Protein AF-A0A3P6B044-F1 (afdb_monomer_lite)

Sequence (73 aa):
VIDVLHPGRANVSKAELKEKLARMYEVKDPNAIFVFKFRTHFGGFGLIYDNVESAKKFEPKYRLIRLSFSLFQ

Organism: Brassica oleracea (NCBI:txid3712)

InterPro domains:
  IPR001976 Small ribosomal subunit protein eS24 [PF01282] (1-66)
  IPR001976 Small ribosomal subunit protein eS24 [PTHR10496] (1-67)
  IPR012678 Ribosomal protein uL23/eL15/eS24 core domain superfamily [SSF54189] (1-67)
  IPR053709 Eukaryotic Ribosomal Protein eS24 [G3DSA:3.30.70.3370] (1-70)

Foldseek 3Di:
DDDDDDPPDDDDDPVNVLVVVCVVVVQPDSLQKAWDDQDPPPGTDIDGDNDVVVCVVPPDPVSCVVVVVPPPD

Radius of gyration: 12.89 Å; chains: 1; bounding box: 25×21×40 Å

pLDDT: mean 86.1, std 12.1, range [34.34, 95.19]

Structure (mmCIF, N/CA/C/O backbone):
data_AF-A0A3P6B044-F1
#
_entry.id   AF-A0A3P6B044-F1
#
loop_
_atom_site.group_PDB
_atom_site.id
_atom_site.type_symbol
_atom_site.label_atom_id
_atom_site.label_alt_id
_atom_site.label_comp_id
_atom_site.label_asym_id
_atom_site.label_entity_id
_atom_site.label_seq_id
_atom_site.pdbx_PDB_ins_code
_atom_site.Cartn_x
_atom_site.Cartn_y
_atom_site.Cartn_z
_atom_site.occupancy
_atom_site.B_iso_or_equiv
_atom_site.auth_seq_id
_atom_site.auth_comp_id
_atom_site.auth_asym_id
_atom_site.auth_atom_id
_atom_site.pdbx_PDB_model_num
ATOM 1 N N . VAL A 1 1 ? -5.177 -9.794 -6.678 1.00 88.38 1 VAL A N 1
ATOM 2 C CA . VAL A 1 1 ? -3.836 -9.930 -7.306 1.00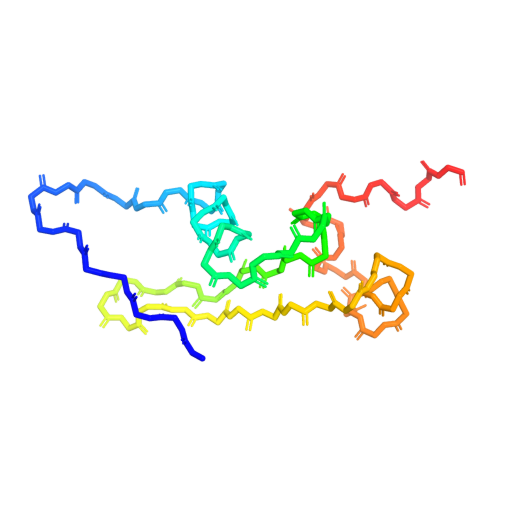 88.38 1 VAL A CA 1
ATOM 3 C C . 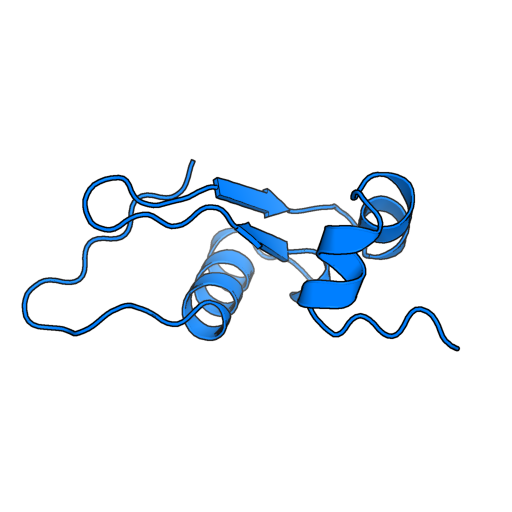VAL A 1 1 ? -3.630 -8.725 -8.208 1.00 88.38 1 VAL A C 1
ATOM 5 O O . VAL A 1 1 ? -4.618 -8.275 -8.773 1.00 88.38 1 VAL A O 1
ATOM 8 N N . ILE A 1 2 ? -2.422 -8.161 -8.280 1.00 92.75 2 ILE A N 1
ATOM 9 C CA . ILE A 1 2 ? -2.105 -7.006 -9.134 1.00 92.75 2 ILE A CA 1
ATOM 10 C C . ILE A 1 2 ? -1.097 -7.457 -10.184 1.00 92.75 2 ILE A C 1
ATOM 12 O O . ILE A 1 2 ? 0.036 -7.784 -9.833 1.00 92.75 2 ILE A O 1
ATOM 16 N N . ASP A 1 3 ? -1.497 -7.414 -11.449 1.00 91.56 3 ASP A N 1
ATOM 17 C CA . ASP A 1 3 ? -0.571 -7.514 -12.572 1.00 91.56 3 ASP A CA 1
ATOM 18 C C . ASP A 1 3 ? -0.195 -6.106 -13.057 1.00 91.56 3 ASP A C 1
ATOM 20 O O . ASP A 1 3 ? -1.041 -5.206 -13.089 1.00 91.56 3 ASP A O 1
ATOM 24 N N . VAL A 1 4 ? 1.082 -5.887 -13.374 1.00 90.06 4 VAL A N 1
ATOM 25 C CA . VAL A 1 4 ? 1.598 -4.570 -13.767 1.00 90.06 4 VAL A CA 1
ATOM 26 C C . VAL A 1 4 ? 2.320 -4.680 -15.101 1.00 90.06 4 VAL A C 1
ATOM 28 O O . VAL A 1 4 ? 3.463 -5.123 -15.177 1.00 90.06 4 VAL A O 1
ATOM 31 N N . LEU A 1 5 ? 1.657 -4.200 -16.151 1.00 89.50 5 LEU A N 1
ATOM 32 C CA . LEU A 1 5 ? 2.223 -4.101 -17.489 1.00 89.50 5 LEU A CA 1
ATOM 33 C C . LEU A 1 5 ? 2.839 -2.708 -17.698 1.00 89.50 5 LEU A C 1
ATOM 35 O O . LEU A 1 5 ? 2.129 -1.702 -17.684 1.00 89.50 5 LEU A O 1
ATOM 39 N N . HIS A 1 6 ? 4.160 -2.644 -17.879 1.00 87.00 6 HIS A N 1
ATOM 40 C CA . HIS A 1 6 ? 4.911 -1.395 -18.081 1.00 87.00 6 HIS A CA 1
ATOM 41 C C . HIS A 1 6 ? 5.992 -1.541 -19.180 1.00 87.00 6 HIS A C 1
ATOM 43 O O . HIS A 1 6 ? 7.191 -1.514 -18.889 1.00 87.00 6 HIS A O 1
ATOM 49 N N . PRO A 1 7 ? 5.597 -1.732 -20.457 1.00 88.31 7 PRO A N 1
ATOM 50 C CA . PRO A 1 7 ? 6.533 -1.945 -21.558 1.00 88.31 7 PRO A CA 1
ATOM 51 C C . PRO A 1 7 ? 7.393 -0.696 -21.783 1.00 88.31 7 PRO A C 1
ATOM 53 O O . PRO A 1 7 ? 6.884 0.422 -21.796 1.00 88.31 7 PRO A O 1
ATOM 56 N N . GLY A 1 8 ? 8.706 -0.880 -21.936 1.00 85.31 8 GLY A N 1
ATOM 57 C CA . GLY A 1 8 ? 9.645 0.219 -22.195 1.00 85.31 8 GLY A CA 1
ATOM 58 C C . GLY A 1 8 ? 9.857 1.196 -21.029 1.00 85.31 8 GLY A C 1
ATOM 59 O O . GLY A 1 8 ? 10.582 2.174 -21.189 1.00 85.31 8 GLY A O 1
ATOM 60 N N . ARG A 1 9 ? 9.266 0.942 -19.853 1.00 84.38 9 ARG A N 1
ATOM 61 C CA . ARG A 1 9 ? 9.433 1.756 -18.642 1.00 84.38 9 ARG A CA 1
ATOM 62 C C . ARG A 1 9 ? 10.089 0.931 -17.536 1.00 84.38 9 ARG A C 1
ATOM 64 O O . ARG A 1 9 ? 9.881 -0.278 -17.434 1.00 84.38 9 ARG A O 1
ATOM 71 N N . ALA A 1 10 ? 10.871 1.604 -16.693 1.00 83.44 10 ALA A N 1
ATOM 72 C CA . ALA A 1 10 ? 11.377 1.035 -15.447 1.00 83.44 10 ALA A CA 1
ATOM 73 C C . ALA A 1 10 ? 10.230 0.651 -14.484 1.00 83.44 10 ALA A C 1
ATOM 75 O O . ALA A 1 10 ? 9.052 0.878 -14.766 1.00 83.44 10 ALA A O 1
ATOM 76 N N . ASN A 1 11 ? 10.578 0.085 -13.324 1.00 82.88 11 ASN A N 1
ATOM 77 C CA . ASN A 1 11 ? 9.598 -0.344 -12.324 1.00 82.88 11 ASN A CA 1
ATOM 78 C C . ASN A 1 11 ? 8.624 0.780 -11.931 1.00 82.88 11 ASN A C 1
ATOM 80 O O . ASN A 1 11 ? 9.032 1.903 -11.628 1.00 82.88 11 ASN A O 1
ATOM 84 N N . VAL A 1 12 ? 7.334 0.444 -11.870 1.00 89.25 12 VAL A N 1
ATOM 85 C CA . VAL A 1 12 ? 6.282 1.353 -11.398 1.00 89.25 12 VAL A CA 1
ATOM 86 C C . VAL A 1 12 ? 6.388 1.516 -9.882 1.00 89.25 12 VAL A C 1
ATOM 88 O O . VAL A 1 12 ? 6.555 0.544 -9.139 1.00 89.25 12 VAL A O 1
ATOM 91 N N . SER A 1 13 ? 6.298 2.758 -9.405 1.00 90.50 13 SER A N 1
ATOM 92 C CA . SER A 1 13 ? 6.376 3.045 -7.974 1.00 90.50 13 SER A CA 1
ATOM 93 C C . SER A 1 13 ? 5.120 2.565 -7.235 1.00 90.50 13 SER A C 1
ATOM 95 O O . SER A 1 13 ? 4.015 2.531 -7.776 1.00 90.50 13 SER A O 1
ATOM 97 N N . LYS A 1 14 ? 5.259 2.233 -5.946 1.00 89.75 14 LYS A N 1
ATOM 98 C CA . LYS A 1 14 ? 4.101 1.857 -5.116 1.00 89.75 14 LYS A CA 1
ATOM 99 C C . LYS A 1 14 ? 3.104 3.003 -4.937 1.00 89.75 14 LYS A C 1
ATOM 101 O O . LYS A 1 14 ? 1.924 2.726 -4.770 1.00 89.75 14 LYS A O 1
ATOM 106 N 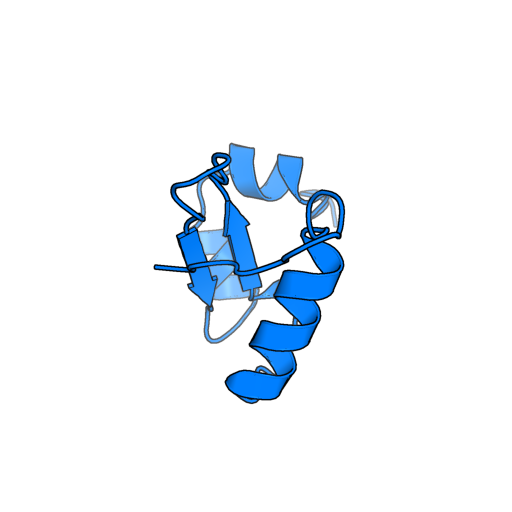N . ALA A 1 15 ? 3.574 4.251 -4.947 1.00 90.50 15 ALA A N 1
ATOM 107 C CA . ALA A 1 15 ? 2.718 5.430 -4.837 1.00 90.50 15 ALA A CA 1
ATOM 108 C C . ALA A 1 15 ? 1.794 5.546 -6.057 1.00 90.50 15 ALA A C 1
ATOM 110 O O . ALA A 1 15 ? 0.582 5.622 -5.898 1.00 90.50 15 ALA A O 1
ATOM 111 N N . GLU A 1 16 ? 2.350 5.406 -7.263 1.00 91.75 16 GLU A N 1
ATOM 112 C CA . GLU A 1 16 ? 1.581 5.430 -8.514 1.00 91.75 16 GLU A CA 1
ATOM 113 C C . GLU A 1 16 ? 0.543 4.297 -8.570 1.00 91.75 16 GLU A C 1
ATOM 115 O O . GLU A 1 16 ? -0.607 4.506 -8.958 1.00 91.75 16 GLU A O 1
ATOM 120 N N . LEU A 1 17 ? 0.910 3.096 -8.106 1.00 92.44 17 LEU A N 1
ATOM 121 C CA . LEU A 1 17 ? -0.035 1.980 -7.997 1.00 92.44 17 LEU A CA 1
ATOM 122 C C . LEU A 1 17 ? -1.158 2.268 -6.995 1.00 92.44 17 LEU A C 1
ATOM 124 O O . LEU A 1 17 ? -2.313 1.968 -7.287 1.00 92.44 17 LEU A O 1
ATOM 128 N N . LYS A 1 18 ? -0.844 2.855 -5.833 1.00 92.56 18 LYS A N 1
ATOM 129 C CA . LYS A 1 18 ? -1.855 3.245 -4.840 1.00 92.56 18 LYS A CA 1
ATOM 130 C C . LYS A 1 18 ? -2.826 4.278 -5.402 1.00 92.56 18 LYS A C 1
ATOM 132 O O . LYS A 1 18 ? -4.027 4.102 -5.242 1.00 92.56 18 LYS A O 1
ATOM 137 N N . GLU A 1 19 ? -2.332 5.306 -6.086 1.00 93.25 19 GLU A N 1
ATOM 138 C CA . GLU A 1 19 ? -3.183 6.328 -6.706 1.00 93.25 19 GLU A CA 1
ATOM 139 C C . GLU A 1 19 ? -4.104 5.733 -7.771 1.00 93.25 19 GLU A C 1
ATOM 141 O O . GLU A 1 19 ? -5.301 6.026 -7.800 1.00 93.25 19 GLU A O 1
ATOM 146 N N . LYS A 1 20 ? -3.570 4.852 -8.624 1.00 93.94 20 LYS A N 1
ATOM 147 C CA . LYS A 1 20 ? -4.365 4.178 -9.653 1.00 93.94 20 LYS A CA 1
ATOM 148 C C . LYS A 1 20 ? -5.452 3.296 -9.038 1.00 93.94 20 LYS A C 1
ATOM 150 O O . LYS A 1 20 ? -6.585 3.330 -9.506 1.00 93.94 20 LYS A O 1
ATOM 155 N N . LEU A 1 21 ? -5.132 2.549 -7.979 1.00 94.19 21 LEU A N 1
ATOM 156 C CA . LEU A 1 21 ? -6.105 1.729 -7.249 1.00 94.19 21 LEU A CA 1
ATOM 157 C C . LEU A 1 21 ? -7.160 2.582 -6.537 1.00 94.19 21 LEU A C 1
ATOM 159 O O . LEU A 1 21 ? -8.335 2.235 -6.584 1.00 94.19 21 LEU A O 1
ATOM 163 N N . ALA A 1 22 ? -6.763 3.705 -5.931 1.00 94.44 22 ALA A N 1
ATOM 164 C CA . ALA A 1 22 ? -7.691 4.618 -5.270 1.00 94.44 22 ALA A CA 1
ATOM 165 C C . ALA A 1 22 ? -8.735 5.160 -6.249 1.00 94.44 22 ALA A C 1
ATOM 167 O O . ALA A 1 22 ? -9.920 5.166 -5.938 1.00 94.44 22 ALA A O 1
ATOM 168 N N . ARG A 1 23 ? -8.307 5.543 -7.460 1.00 95.00 23 ARG A N 1
ATOM 169 C CA . ARG A 1 23 ? -9.217 6.003 -8.520 1.00 95.00 23 ARG A CA 1
ATOM 170 C C . ARG A 1 23 ? -10.075 4.875 -9.089 1.00 95.00 23 ARG A C 1
ATOM 172 O O . ARG A 1 23 ? -11.250 5.088 -9.340 1.00 95.00 23 ARG A O 1
ATOM 179 N N . MET A 1 24 ? -9.496 3.693 -9.303 1.00 95.19 24 MET A N 1
ATOM 180 C CA . MET A 1 24 ? -10.189 2.561 -9.932 1.00 95.19 24 MET A CA 1
ATOM 181 C C . MET A 1 24 ? -11.305 1.976 -9.060 1.00 95.19 24 MET A C 1
ATOM 183 O O . MET A 1 24 ? -12.298 1.500 -9.597 1.00 95.19 24 MET A O 1
ATOM 187 N N . TYR A 1 25 ? -11.127 2.005 -7.739 1.00 94.50 25 TYR A N 1
ATOM 188 C CA . TYR A 1 25 ? -12.071 1.446 -6.768 1.00 94.50 25 TYR A CA 1
ATOM 189 C C . TYR A 1 25 ? -12.737 2.515 -5.890 1.00 94.50 25 TYR A C 1
ATOM 191 O O . TYR A 1 25 ? -13.310 2.175 -4.861 1.00 94.50 25 TYR A O 1
ATOM 199 N N . GLU A 1 26 ? -12.625 3.794 -6.265 1.00 93.50 26 GLU A N 1
ATOM 200 C CA . GLU A 1 26 ? -13.252 4.929 -5.565 1.00 93.50 26 GLU A CA 1
ATOM 201 C C . GLU A 1 26 ? -12.966 4.951 -4.051 1.00 93.50 26 GLU A C 1
ATOM 203 O O . GLU A 1 26 ? -13.813 5.270 -3.212 1.00 93.50 26 GLU A O 1
ATOM 208 N N . VAL A 1 27 ? -11.735 4.595 -3.684 1.00 92.62 27 VAL A N 1
ATOM 209 C CA . VAL A 1 27 ? -11.320 4.509 -2.284 1.00 92.62 27 VAL A CA 1
ATOM 210 C C . VAL A 1 27 ? -11.162 5.918 -1.725 1.00 92.62 27 VAL A C 1
ATOM 212 O O . VAL A 1 27 ? -10.337 6.695 -2.206 1.00 92.62 27 VAL A O 1
ATOM 215 N N . LYS A 1 28 ? -11.921 6.232 -0.670 1.00 88.50 28 LYS A N 1
ATOM 216 C CA . LYS A 1 28 ? -11.925 7.558 -0.029 1.00 88.50 28 LYS A CA 1
ATOM 217 C C . LYS A 1 28 ? -10.570 7.943 0.565 1.00 88.50 28 LYS A C 1
ATOM 219 O O . LYS A 1 28 ? -10.161 9.092 0.448 1.00 88.50 28 LYS A O 1
ATOM 224 N N . ASP A 1 29 ? -9.888 6.990 1.201 1.00 89.75 29 ASP A N 1
ATOM 225 C CA . ASP A 1 29 ? -8.574 7.203 1.807 1.00 89.75 29 ASP A CA 1
ATOM 226 C C . ASP A 1 29 ? -7.521 6.265 1.183 1.00 89.75 29 ASP A C 1
ATOM 228 O O . ASP A 1 29 ? -7.527 5.058 1.454 1.00 89.75 29 ASP A O 1
ATOM 232 N N . PRO A 1 30 ? -6.572 6.788 0.382 1.00 88.56 30 PRO A N 1
ATOM 233 C CA . PRO A 1 30 ? -5.481 6.005 -0.207 1.00 88.56 30 PRO A CA 1
ATOM 234 C C . PRO A 1 30 ? -4.601 5.287 0.823 1.00 88.56 30 PRO A C 1
ATOM 236 O O . PRO A 1 30 ? -3.888 4.331 0.495 1.00 88.56 30 PRO A O 1
ATOM 239 N N . ASN A 1 31 ? -4.634 5.724 2.080 1.00 88.00 31 ASN A N 1
ATOM 240 C CA . ASN A 1 31 ? -3.921 5.066 3.158 1.00 88.00 31 ASN A CA 1
ATOM 241 C C . ASN A 1 31 ? -4.506 3.703 3.542 1.00 88.00 31 ASN A C 1
ATOM 243 O O . ASN A 1 31 ? -3.781 2.872 4.088 1.00 88.00 31 ASN A O 1
ATOM 247 N N . ALA A 1 32 ? -5.774 3.445 3.217 1.00 91.44 32 ALA A N 1
ATOM 248 C CA . ALA A 1 32 ? -6.399 2.136 3.377 1.00 91.44 32 ALA A CA 1
ATOM 249 C C . ALA A 1 32 ? -5.945 1.121 2.304 1.00 91.44 32 ALA A C 1
ATOM 251 O O . ALA A 1 32 ? -6.359 -0.039 2.334 1.00 91.44 32 ALA A O 1
ATOM 252 N N . ILE A 1 33 ? -5.075 1.530 1.369 1.00 92.94 33 ILE A N 1
ATOM 253 C CA . ILE A 1 33 ? -4.545 0.695 0.285 1.00 92.94 33 ILE A CA 1
ATOM 254 C C . ILE A 1 33 ? -3.124 0.224 0.614 1.00 92.94 33 ILE A C 1
ATOM 256 O O . ILE A 1 33 ? -2.192 1.017 0.794 1.00 92.94 33 ILE A O 1
ATOM 260 N N . PHE A 1 34 ? -2.928 -1.092 0.609 1.00 92.00 34 PHE A N 1
ATOM 261 C CA . PHE A 1 34 ? -1.672 -1.764 0.932 1.00 92.00 34 PHE A CA 1
ATOM 262 C C . PHE A 1 34 ? -1.205 -2.591 -0.254 1.00 92.00 34 PHE A C 1
ATOM 264 O O . PHE A 1 34 ? -1.866 -3.542 -0.650 1.00 92.00 34 PH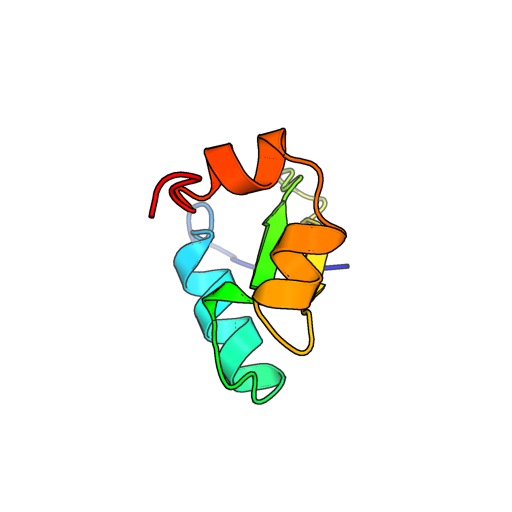E A O 1
ATOM 271 N N . VAL A 1 35 ? -0.031 -2.267 -0.802 1.00 92.56 35 VAL A N 1
ATOM 272 C CA . VAL A 1 35 ? 0.551 -2.991 -1.940 1.00 92.56 35 VAL A CA 1
ATOM 273 C C . VAL A 1 35 ? 1.924 -3.565 -1.568 1.00 92.56 35 VAL A C 1
ATOM 275 O O . VAL A 1 35 ? 2.798 -2.860 -1.046 1.00 92.56 35 VAL A O 1
ATOM 278 N N . PHE A 1 36 ? 2.131 -4.867 -1.775 1.00 91.12 36 PHE A N 1
ATOM 279 C CA . PHE A 1 36 ? 3.313 -5.588 -1.285 1.00 91.12 36 PHE A CA 1
ATOM 280 C C . PHE A 1 36 ? 3.676 -6.814 -2.137 1.00 91.12 36 PHE A C 1
ATOM 282 O O . PHE A 1 36 ? 2.940 -7.226 -3.027 1.00 91.12 36 PHE A O 1
ATOM 289 N N . LYS A 1 37 ? 4.850 -7.401 -1.843 1.00 90.69 37 LYS A N 1
ATOM 290 C CA . LYS A 1 37 ? 5.388 -8.607 -2.505 1.00 90.69 37 LYS A CA 1
ATOM 291 C C . LYS A 1 37 ? 5.517 -8.493 -4.039 1.00 90.69 37 LYS A C 1
ATOM 293 O O . LYS A 1 37 ? 5.403 -9.499 -4.725 1.00 90.69 37 LYS A O 1
ATOM 298 N N . PHE A 1 38 ? 5.817 -7.302 -4.568 1.00 89.94 38 PHE A N 1
ATOM 299 C CA . PHE A 1 38 ? 6.113 -7.161 -5.997 1.00 89.94 38 PHE A CA 1
ATOM 300 C C . PHE A 1 38 ? 7.373 -7.931 -6.388 1.00 89.94 38 PHE A C 1
ATOM 302 O O . PHE A 1 38 ? 8.421 -7.761 -5.760 1.00 89.94 38 PHE A O 1
ATOM 309 N N . ARG A 1 39 ? 7.257 -8.750 -7.433 1.00 85.94 39 ARG A N 1
ATOM 310 C CA . ARG A 1 39 ? 8.369 -9.406 -8.124 1.00 85.9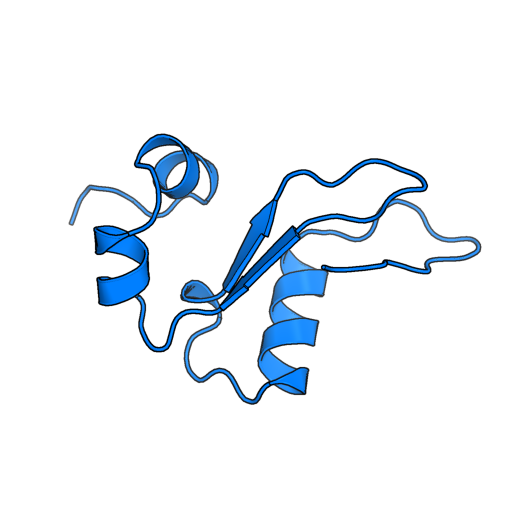4 39 ARG A CA 1
ATOM 311 C C . ARG A 1 39 ? 8.273 -9.083 -9.609 1.00 85.94 39 ARG A C 1
ATOM 313 O O . ARG A 1 39 ? 7.196 -9.176 -10.195 1.00 85.94 39 ARG A O 1
ATOM 320 N N . THR A 1 40 ? 9.403 -8.731 -10.212 1.00 77.81 40 THR A N 1
ATOM 321 C CA . THR A 1 40 ? 9.511 -8.554 -11.663 1.00 77.81 40 THR A CA 1
ATOM 322 C C . THR A 1 40 ? 8.994 -9.823 -12.356 1.00 77.81 40 THR A C 1
ATOM 324 O O . THR A 1 40 ? 9.308 -10.921 -11.902 1.00 77.81 40 THR A O 1
ATOM 327 N N . HIS A 1 41 ? 8.167 -9.670 -13.395 1.00 78.62 41 HIS A N 1
ATOM 328 C CA . HIS A 1 41 ? 7.440 -10.728 -14.130 1.00 78.62 41 HIS A CA 1
ATOM 329 C C . HIS A 1 41 ? 6.197 -11.357 -13.474 1.00 78.62 41 HIS A C 1
ATOM 331 O O . HIS A 1 41 ? 5.417 -11.966 -14.194 1.00 78.62 41 HIS A O 1
ATOM 337 N N . PHE A 1 42 ? 5.969 -11.209 -12.163 1.00 81.88 42 PHE A N 1
ATOM 338 C CA . PHE A 1 42 ? 4.825 -11.848 -11.477 1.00 81.88 42 PHE A CA 1
ATOM 339 C C . PHE A 1 42 ? 3.835 -10.858 -10.849 1.00 81.88 42 PHE A C 1
ATOM 341 O O . PHE A 1 42 ? 2.870 -11.268 -10.205 1.00 81.88 42 PHE A O 1
ATOM 348 N N . GLY A 1 43 ? 4.082 -9.555 -10.986 1.00 88.31 43 GLY A N 1
ATOM 349 C CA . GLY A 1 43 ? 3.260 -8.532 -10.349 1.00 88.31 43 GLY A CA 1
ATOM 350 C C . GLY A 1 43 ? 3.375 -8.581 -8.823 1.00 88.31 43 GLY A C 1
ATOM 351 O O . GLY A 1 43 ? 4.459 -8.806 -8.276 1.00 88.31 43 GLY A O 1
ATOM 352 N N . GLY A 1 44 ? 2.271 -8.325 -8.122 1.00 92.62 44 GLY A N 1
ATOM 353 C CA . GLY A 1 44 ? 2.230 -8.269 -6.662 1.00 92.62 44 GLY A CA 1
ATOM 354 C C . GLY A 1 44 ? 0.832 -8.427 -6.068 1.00 92.62 44 GLY A C 1
ATOM 355 O O . GLY A 1 44 ? -0.134 -8.819 -6.726 1.00 92.62 44 GLY A O 1
ATOM 356 N N . PHE A 1 45 ? 0.719 -8.115 -4.780 1.00 93.19 45 PHE A N 1
ATOM 357 C CA . PHE A 1 45 ? -0.531 -8.209 -4.031 1.00 93.19 45 PHE A CA 1
ATOM 358 C C . PHE A 1 45 ? -0.972 -6.836 -3.538 1.00 93.19 45 PHE A C 1
ATOM 360 O O . PHE A 1 45 ? -0.143 -6.006 -3.161 1.00 93.19 45 PHE A O 1
ATOM 367 N N . GLY A 1 46 ? -2.287 -6.627 -3.544 1.00 93.44 46 GLY A N 1
ATOM 368 C CA . GLY A 1 46 ? -2.955 -5.430 -3.053 1.00 93.44 46 GLY A CA 1
ATOM 369 C C . GLY A 1 46 ? -4.079 -5.806 -2.100 1.00 93.44 46 GLY A C 1
ATOM 370 O O . GLY A 1 46 ? -4.806 -6.758 -2.379 1.00 93.44 46 GLY A O 1
ATOM 371 N N . LEU A 1 47 ? -4.203 -5.064 -1.007 1.00 93.56 47 LEU A N 1
ATOM 372 C CA . LEU A 1 47 ? -5.323 -5.107 -0.074 1.00 93.56 47 LEU A CA 1
ATOM 373 C C . LEU A 1 47 ? -5.908 -3.698 0.022 1.00 93.56 47 LEU A C 1
ATOM 375 O O . LEU A 1 47 ? -5.158 -2.725 0.107 1.00 93.56 47 LEU A O 1
ATOM 379 N N . ILE A 1 48 ? -7.231 -3.600 -0.023 1.00 93.94 48 ILE A N 1
ATOM 380 C CA . ILE A 1 48 ? -7.981 -2.358 0.155 1.00 93.94 48 ILE A CA 1
ATOM 381 C C . ILE A 1 48 ? -8.922 -2.609 1.326 1.00 93.94 48 ILE A C 1
ATOM 383 O O . ILE A 1 48 ? -9.705 -3.556 1.288 1.00 93.94 48 ILE A O 1
ATOM 387 N N . TYR A 1 49 ? -8.792 -1.801 2.370 1.00 92.50 49 TYR A N 1
ATOM 388 C CA . TYR A 1 49 ? -9.680 -1.828 3.528 1.00 92.50 49 TYR A CA 1
ATOM 389 C C . TYR A 1 49 ? -10.747 -0.739 3.399 1.00 92.50 49 TYR A C 1
ATOM 391 O O . TYR A 1 49 ? -10.507 0.285 2.762 1.00 92.50 49 TYR A O 1
ATOM 399 N N . ASP A 1 50 ? -11.888 -0.917 4.068 1.00 90.19 50 ASP A N 1
ATOM 400 C CA . ASP A 1 50 ? -12.950 0.101 4.103 1.00 90.19 50 ASP A CA 1
ATOM 401 C C . ASP A 1 50 ? -12.501 1.385 4.818 1.00 90.19 50 ASP A C 1
ATOM 403 O O . ASP A 1 50 ? -12.940 2.487 4.493 1.00 90.19 50 ASP A O 1
ATOM 407 N N . ASN A 1 51 ? -11.621 1.245 5.814 1.00 89.25 51 ASN A N 1
ATOM 408 C CA . ASN A 1 51 ? -11.059 2.348 6.584 1.00 89.25 51 ASN A CA 1
ATOM 409 C C . ASN A 1 51 ? -9.670 1.999 7.153 1.00 89.25 51 ASN A C 1
ATOM 411 O O . ASN A 1 51 ? -9.264 0.835 7.238 1.00 89.25 51 ASN A O 1
ATOM 4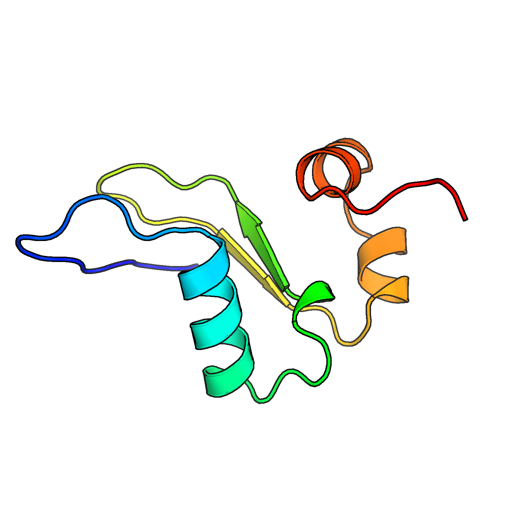15 N N . VAL A 1 52 ? -8.939 3.035 7.571 1.00 88.12 52 VAL A N 1
ATOM 416 C CA . VAL A 1 52 ? -7.576 2.916 8.117 1.00 88.12 52 VAL A CA 1
ATOM 417 C C . VAL A 1 52 ? -7.545 2.192 9.466 1.00 88.12 52 VAL A C 1
ATOM 419 O O . VAL A 1 52 ? -6.567 1.518 9.780 1.00 88.12 52 VAL A O 1
ATOM 422 N N . GLU A 1 53 ? -8.600 2.284 10.271 1.00 89.75 53 GLU A N 1
ATOM 423 C CA . GLU A 1 53 ? -8.687 1.605 11.572 1.00 89.75 53 GLU A CA 1
ATOM 424 C C . GLU A 1 53 ? -8.730 0.082 11.410 1.00 89.75 53 GLU A C 1
ATOM 426 O O . GLU A 1 53 ? -8.005 -0.648 12.090 1.00 89.75 53 GLU A O 1
ATOM 431 N N . SER A 1 54 ? -9.509 -0.394 10.438 1.00 90.12 54 SER A N 1
ATOM 432 C CA . SER A 1 54 ? -9.569 -1.802 10.045 1.00 90.12 54 SER A CA 1
ATOM 433 C C . SER A 1 54 ? -8.215 -2.265 9.525 1.00 90.12 54 SER A C 1
ATOM 435 O O . SER A 1 54 ? -7.720 -3.312 9.945 1.00 90.12 54 SER A O 1
ATOM 437 N N . ALA A 1 55 ? -7.560 -1.449 8.694 1.00 89.25 55 ALA A N 1
ATOM 438 C CA . ALA A 1 55 ? -6.204 -1.737 8.249 1.00 89.25 55 ALA A CA 1
ATOM 439 C C . ALA A 1 55 ? -5.240 -1.879 9.439 1.00 89.25 55 ALA A C 1
ATOM 441 O O . ALA A 1 55 ? -4.553 -2.888 9.542 1.00 89.25 55 ALA A O 1
ATOM 442 N N . LYS A 1 56 ? -5.239 -0.941 10.395 1.00 88.25 56 LYS A N 1
ATOM 443 C CA . LYS A 1 56 ? -4.392 -1.003 11.602 1.00 88.25 56 LYS A CA 1
ATOM 444 C C . LYS A 1 56 ? -4.671 -2.235 12.472 1.00 88.25 56 LYS A C 1
ATOM 446 O O . LYS A 1 56 ? -3.743 -2.757 13.086 1.00 88.25 56 LYS A O 1
ATOM 451 N N . LYS A 1 57 ? -5.924 -2.696 12.534 1.00 90.50 57 LYS A N 1
ATOM 452 C CA . LYS A 1 57 ? -6.337 -3.861 13.333 1.00 90.50 57 LYS A CA 1
ATOM 453 C C . LYS A 1 57 ? -5.909 -5.193 12.715 1.00 90.50 57 LYS A C 1
ATOM 455 O O . LYS A 1 57 ? -5.522 -6.099 13.451 1.00 90.50 57 LYS A O 1
ATOM 460 N N . PHE A 1 58 ? -6.013 -5.325 11.392 1.00 89.38 58 PHE A N 1
ATOM 461 C CA . PHE A 1 58 ? -5.832 -6.605 10.696 1.00 89.38 58 PHE A CA 1
ATOM 462 C C . PHE A 1 58 ? -4.487 -6.740 9.969 1.00 89.38 58 PHE A C 1
ATOM 464 O O . PHE A 1 58 ? -4.069 -7.861 9.673 1.00 89.38 58 PHE A O 1
ATOM 471 N N . GLU A 1 59 ? -3.786 -5.641 9.683 1.00 89.81 59 GLU A N 1
ATOM 472 C CA . GLU A 1 59 ? -2.456 -5.702 9.076 1.00 89.81 59 GLU A CA 1
ATOM 473 C C . GLU A 1 59 ? -1.380 -6.109 10.094 1.00 89.81 59 GLU A C 1
ATOM 475 O O . GLU A 1 59 ? -1.307 -5.558 11.197 1.00 89.81 59 GLU A O 1
ATOM 480 N N . PRO A 1 60 ? -0.456 -7.017 9.728 1.00 90.50 60 PRO A N 1
ATOM 481 C CA . PRO A 1 60 ? 0.720 -7.285 10.538 1.00 90.50 60 PRO A CA 1
ATOM 482 C C . PRO A 1 60 ? 1.549 -6.017 10.795 1.00 90.50 60 PRO A C 1
ATOM 484 O O . PRO A 1 60 ? 1.916 -5.295 9.864 1.00 90.50 60 PRO A O 1
ATOM 487 N N . LYS A 1 61 ? 1.947 -5.802 12.058 1.00 86.50 61 LYS A N 1
ATOM 488 C CA . LYS A 1 61 ? 2.673 -4.599 12.521 1.00 86.50 61 LYS A CA 1
ATOM 489 C C . LYS A 1 61 ? 3.883 -4.221 11.655 1.00 86.50 61 LYS A C 1
ATOM 491 O O . LYS A 1 61 ? 4.086 -3.048 11.360 1.00 86.50 61 LYS A O 1
ATOM 496 N N . TYR A 1 62 ? 4.663 -5.201 11.191 1.00 86.50 62 TYR A N 1
ATOM 497 C CA . TYR A 1 62 ? 5.844 -4.945 10.354 1.00 86.50 62 TYR A CA 1
ATOM 498 C C . TYR A 1 62 ? 5.503 -4.261 9.016 1.00 86.50 62 TYR A C 1
ATOM 500 O O . TYR A 1 62 ? 6.328 -3.536 8.458 1.00 86.50 62 TYR A O 1
ATOM 508 N N . ARG A 1 63 ? 4.297 -4.492 8.475 1.00 85.75 63 ARG A N 1
ATOM 509 C CA . ARG A 1 63 ? 3.851 -3.896 7.211 1.00 85.75 63 ARG A CA 1
ATOM 510 C C . ARG A 1 63 ? 3.402 -2.453 7.405 1.00 85.75 63 ARG A C 1
ATOM 512 O O . ARG A 1 63 ? 3.706 -1.629 6.547 1.00 85.75 63 ARG A O 1
ATOM 519 N N . LEU A 1 64 ? 2.770 -2.157 8.543 1.00 85.75 64 LEU A N 1
ATOM 520 C CA . LEU A 1 64 ? 2.424 -0.794 8.954 1.00 85.75 64 LEU A CA 1
ATOM 521 C C . LEU A 1 64 ? 3.688 0.070 9.076 1.00 85.75 64 LEU A C 1
ATOM 523 O O . LEU A 1 64 ? 3.778 1.119 8.443 1.00 85.75 64 LEU A O 1
ATOM 527 N N . ILE A 1 65 ? 4.712 -0.435 9.775 1.00 85.50 65 ILE A N 1
ATOM 528 C CA . ILE A 1 65 ? 5.999 0.261 9.953 1.00 85.50 65 ILE A CA 1
ATOM 529 C C . ILE A 1 65 ? 6.667 0.548 8.600 1.00 85.50 65 ILE A C 1
ATOM 531 O O . ILE A 1 65 ? 7.116 1.661 8.342 1.00 85.50 65 ILE A O 1
ATOM 535 N N . ARG A 1 66 ? 6.701 -0.439 7.695 1.00 82.12 66 ARG A N 1
ATOM 536 C CA . ARG A 1 66 ? 7.338 -0.303 6.373 1.00 82.12 66 ARG A CA 1
ATOM 537 C C . ARG A 1 66 ? 6.652 0.719 5.457 1.00 82.12 66 ARG A C 1
ATOM 539 O O . ARG A 1 66 ? 7.265 1.173 4.494 1.00 82.12 66 ARG A O 1
ATOM 546 N N . LEU A 1 67 ? 5.384 1.029 5.708 1.00 76.75 67 LEU A N 1
ATOM 547 C CA . LEU A 1 67 ? 4.610 2.013 4.950 1.00 76.75 67 LEU A CA 1
ATOM 548 C C . LEU A 1 67 ? 4.635 3.404 5.593 1.00 76.75 67 LEU A C 1
ATOM 550 O O . LEU A 1 67 ? 3.872 4.265 5.167 1.00 76.75 67 LEU A O 1
ATOM 554 N N . SER A 1 68 ? 5.500 3.615 6.592 1.00 68.00 68 SER A N 1
ATOM 555 C CA . SER A 1 68 ? 5.615 4.866 7.348 1.00 68.00 68 SER A CA 1
ATOM 556 C C . SER A 1 68 ? 4.303 5.313 7.995 1.00 68.00 68 SER A C 1
ATOM 558 O O . SER A 1 68 ? 4.127 6.492 8.290 1.00 68.00 68 SER A O 1
ATOM 560 N N . PHE A 1 69 ? 3.393 4.372 8.265 1.00 61.19 69 PHE A N 1
ATOM 561 C CA . PHE A 1 69 ? 2.294 4.608 9.186 1.00 61.19 69 PHE A CA 1
ATOM 562 C C . PHE A 1 69 ? 2.920 4.717 10.575 1.00 61.19 69 PHE A C 1
ATOM 564 O O . PHE A 1 69 ? 3.269 3.696 11.172 1.00 61.19 69 PHE A O 1
ATOM 571 N N . SER A 1 70 ? 3.165 5.942 11.049 1.00 47.94 70 SER A N 1
ATOM 572 C CA . SER A 1 70 ? 3.711 6.145 12.386 1.00 47.94 70 SER A CA 1
ATOM 573 C C . SER A 1 70 ? 2.789 5.436 13.378 1.00 47.94 70 SER A C 1
ATOM 575 O O . SER A 1 70 ? 1.599 5.720 13.485 1.00 47.94 70 SER A O 1
ATOM 577 N N . LEU A 1 71 ? 3.345 4.464 14.101 1.00 43.66 71 LEU A N 1
ATOM 578 C CA . LEU A 1 71 ? 2.696 3.837 15.256 1.00 43.66 71 LEU A CA 1
ATOM 579 C C . LEU A 1 71 ? 2.670 4.774 16.478 1.00 43.66 71 LEU A C 1
ATOM 581 O O . LEU A 1 71 ? 2.333 4.341 17.571 1.00 43.66 71 LEU A O 1
ATOM 585 N N . PHE A 1 72 ? 3.019 6.044 16.277 1.00 34.34 72 PHE A N 1
ATOM 586 C CA . PHE A 1 72 ? 2.985 7.103 17.267 1.00 34.34 72 PHE A CA 1
ATOM 587 C C . PHE A 1 72 ? 2.132 8.239 16.710 1.00 34.34 72 PHE A C 1
ATOM 589 O O . PHE A 1 72 ? 2.580 9.030 15.875 1.00 34.34 72 PHE A O 1
ATOM 596 N N . GLN A 1 73 ? 0.879 8.237 17.142 1.00 41.66 73 GLN A N 1
ATOM 597 C CA . GLN A 1 73 ? 0.208 9.435 17.614 1.00 41.66 73 GLN A CA 1
ATOM 598 C C . GLN A 1 73 ? -0.148 9.166 19.075 1.00 41.66 73 GLN A C 1
ATOM 600 O O . GLN A 1 73 ? -0.490 7.992 19.360 1.00 41.66 73 GLN A O 1
#

Secondary structure (DSSP, 8-state):
-B----TTS-PPPHHHHHHHHHHHTT-S-GGGEEEEEEETTTEEEEEE-SSHHHHHHHS-HHHHHHTT--S--